Protein AF-A0A7C4YCR3-F1 (afdb_monomer_lite)

Structure (mmCIF, N/CA/C/O backbone):
data_AF-A0A7C4YCR3-F1
#
_entry.id   AF-A0A7C4YCR3-F1
#
loop_
_atom_site.group_PDB
_atom_site.id
_atom_site.type_symbol
_atom_site.label_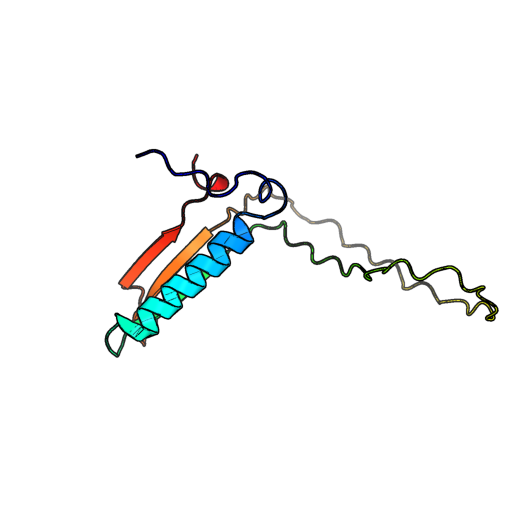atom_id
_atom_site.label_alt_id
_atom_site.label_comp_id
_atom_site.label_asym_id
_atom_site.label_entity_id
_atom_site.label_seq_id
_atom_site.pdbx_PDB_ins_code
_atom_site.Cartn_x
_atom_site.Cartn_y
_atom_site.Cartn_z
_atom_site.occupancy
_atom_site.B_iso_or_equiv
_atom_site.auth_seq_id
_atom_site.auth_comp_id
_atom_site.auth_asym_id
_atom_site.auth_atom_id
_atom_site.pdbx_PDB_model_num
ATOM 1 N N . MET A 1 1 ? -15.732 10.090 -17.607 1.00 40.38 1 MET A N 1
ATOM 2 C CA . MET A 1 1 ? -14.712 11.075 -17.190 1.00 40.38 1 MET A CA 1
ATOM 3 C C . MET A 1 1 ? -13.362 10.579 -17.670 1.00 40.38 1 MET A C 1
ATOM 5 O O . MET A 1 1 ? -13.039 9.443 -17.342 1.00 40.38 1 MET A O 1
ATOM 9 N N . PRO A 1 2 ? -12.620 11.330 -18.498 1.00 42.50 2 PRO A N 1
ATOM 10 C CA . PRO A 1 2 ? -11.298 10.891 -18.920 1.00 42.50 2 PRO A CA 1
ATOM 11 C C . PRO A 1 2 ? -10.381 10.885 -17.692 1.00 42.50 2 PRO A C 1
ATOM 13 O O . PRO A 1 2 ? -10.222 11.917 -17.042 1.00 42.50 2 PRO A O 1
ATOM 16 N N . LEU A 1 3 ? -9.827 9.719 -17.350 1.00 53.06 3 LEU A N 1
ATOM 17 C CA . LEU A 1 3 ? -8.734 9.613 -16.385 1.00 53.06 3 LEU A CA 1
ATOM 18 C C . LEU A 1 3 ? -7.612 10.510 -16.911 1.00 53.06 3 LEU A C 1
ATOM 20 O O . LEU A 1 3 ? -7.056 10.239 -17.975 1.00 53.06 3 LEU A O 1
ATOM 24 N N . LEU A 1 4 ? -7.358 11.632 -16.234 1.00 54.28 4 LEU A N 1
ATOM 25 C CA . LEU A 1 4 ? -6.246 12.505 -16.584 1.00 54.28 4 LEU A CA 1
ATOM 26 C C . LEU A 1 4 ? -4.976 11.666 -16.476 1.00 54.28 4 LEU A C 1
ATOM 28 O O . LEU A 1 4 ? -4.691 11.107 -15.420 1.00 54.28 4 LEU A O 1
ATOM 32 N N . ASP A 1 5 ? -4.246 11.538 -17.578 1.00 63.50 5 ASP A N 1
ATOM 33 C CA . ASP A 1 5 ? -2.938 10.900 -17.559 1.00 63.50 5 ASP A CA 1
ATOM 34 C C . ASP A 1 5 ? -2.015 11.738 -16.665 1.00 63.50 5 ASP A C 1
ATOM 36 O O . ASP A 1 5 ? -1.695 12.888 -16.990 1.00 63.50 5 ASP A O 1
ATOM 40 N N . HIS A 1 6 ? -1.676 11.187 -15.497 1.00 67.81 6 HIS A N 1
ATOM 41 C CA . HIS A 1 6 ? -0.842 11.844 -14.491 1.00 67.81 6 HIS A CA 1
ATOM 42 C C . HIS A 1 6 ? 0.623 11.921 -14.949 1.00 67.81 6 HIS A C 1
ATOM 44 O O . HIS A 1 6 ? 1.395 12.713 -14.409 1.00 67.81 6 HIS A O 1
ATOM 50 N N . PHE A 1 7 ? 1.003 11.160 -15.980 1.00 70.12 7 PHE A N 1
ATOM 51 C CA . PHE A 1 7 ? 2.349 11.147 -16.535 1.00 70.12 7 PHE A CA 1
ATOM 52 C C . PHE A 1 7 ? 2.369 11.856 -17.886 1.00 70.12 7 PHE A C 1
ATOM 54 O O . PHE A 1 7 ? 2.376 11.249 -18.951 1.00 70.12 7 PHE A O 1
ATOM 61 N N . ARG A 1 8 ? 2.447 13.186 -17.844 1.00 71.00 8 ARG A N 1
ATOM 62 C CA . ARG A 1 8 ? 2.810 14.000 -19.014 1.00 71.00 8 ARG A CA 1
ATOM 63 C C . ARG A 1 8 ? 4.305 14.324 -18.982 1.00 71.00 8 ARG A C 1
ATOM 65 O O . ARG A 1 8 ? 4.895 14.328 -17.897 1.00 71.00 8 ARG A O 1
ATOM 72 N N . PRO A 1 9 ? 4.950 14.613 -20.127 1.00 75.88 9 PRO A N 1
ATOM 73 C CA . PRO A 1 9 ? 6.300 15.171 -20.127 1.00 75.88 9 PRO A CA 1
ATOM 74 C C . PRO A 1 9 ? 6.403 16.356 -19.146 1.00 75.88 9 PRO A C 1
ATOM 76 O O . PRO A 1 9 ? 5.488 17.183 -19.115 1.00 75.88 9 PRO A O 1
ATOM 79 N N . PRO A 1 10 ? 7.470 16.447 -18.326 1.00 75.56 10 PRO A N 1
ATOM 80 C CA . PRO A 1 10 ? 8.706 15.652 -18.354 1.00 75.56 10 PRO A CA 1
ATOM 81 C C . PRO A 1 10 ? 8.689 14.380 -17.479 1.00 75.56 10 PRO A C 1
ATOM 83 O O . PRO A 1 10 ? 9.723 13.724 -17.352 1.00 75.56 10 PRO A O 1
ATOM 86 N N . LEU A 1 11 ? 7.560 14.052 -16.839 1.00 70.00 11 LEU A N 1
ATOM 87 C CA . LEU A 1 11 ? 7.457 12.929 -15.898 1.00 70.00 11 LEU A CA 1
ATOM 88 C C . LEU A 1 11 ? 7.404 11.575 -16.611 1.00 70.00 11 LEU A C 1
ATOM 90 O O . LEU A 1 11 ? 7.947 10.593 -16.110 1.00 70.00 11 LEU A O 1
ATOM 94 N N . TYR A 1 12 ? 6.805 11.529 -17.800 1.00 65.62 12 TYR A N 1
ATOM 95 C CA . TYR A 1 12 ? 6.885 10.379 -18.697 1.00 65.62 12 TYR A CA 1
ATOM 96 C C . TYR A 1 12 ? 8.181 10.424 -19.529 1.00 65.62 12 TYR A C 1
ATOM 98 O O . TYR A 1 12 ? 8.482 11.483 -20.087 1.00 65.62 12 TYR A O 1
ATOM 106 N N . PRO A 1 13 ? 8.942 9.318 -19.669 1.00 66.00 13 PRO A N 1
ATOM 107 C CA . PRO A 1 13 ? 8.789 7.992 -19.047 1.00 66.00 13 PRO A CA 1
ATOM 108 C C . PRO A 1 13 ? 9.634 7.823 -17.762 1.00 66.00 13 PRO A C 1
ATOM 110 O O . PRO A 1 13 ? 9.948 6.708 -17.360 1.00 66.00 13 PRO A O 1
ATOM 113 N N . ARG A 1 14 ? 10.079 8.929 -17.153 1.00 67.44 14 ARG A N 1
ATOM 114 C CA . ARG A 1 14 ? 11.071 8.944 -16.064 1.00 67.44 14 ARG A CA 1
ATOM 115 C C . ARG A 1 14 ? 10.558 8.392 -14.740 1.00 67.44 14 ARG A C 1
ATOM 117 O O . ARG A 1 14 ? 11.348 7.865 -13.964 1.00 67.44 14 ARG A O 1
ATOM 124 N N . HIS A 1 15 ? 9.269 8.547 -14.464 1.00 68.75 15 HIS A N 1
ATOM 125 C CA . HIS A 1 15 ? 8.663 8.109 -13.215 1.00 68.75 15 HIS A CA 1
ATOM 126 C C . HIS A 1 15 ? 7.792 6.872 -13.423 1.00 68.75 15 HIS A C 1
ATOM 128 O O . HIS A 1 15 ? 7.095 6.736 -14.427 1.00 68.75 15 HIS A O 1
ATOM 134 N N . GLN A 1 16 ? 7.836 5.977 -12.440 1.00 76.12 16 GLN A N 1
ATOM 135 C CA . GLN A 1 16 ? 7.141 4.698 -12.472 1.00 76.12 16 GLN A CA 1
ATOM 136 C C . GLN A 1 16 ? 5.788 4.804 -11.759 1.00 76.12 16 GLN A C 1
ATOM 138 O O . GLN A 1 16 ? 5.695 5.368 -10.665 1.00 76.12 16 GLN A O 1
ATOM 143 N N . TRP A 1 17 ? 4.751 4.210 -12.358 1.00 78.00 17 TRP A N 1
ATOM 144 C CA . TRP A 1 17 ? 3.418 4.092 -11.755 1.00 78.00 17 TRP A CA 1
ATOM 145 C C . TRP A 1 17 ? 3.464 3.423 -10.375 1.00 78.00 17 TRP A C 1
ATOM 147 O O . TRP A 1 17 ? 2.758 3.858 -9.468 1.00 78.00 17 TRP A O 1
ATOM 157 N N . THR A 1 18 ? 4.348 2.439 -10.187 1.00 80.75 18 THR A N 1
ATOM 158 C CA . THR A 1 18 ? 4.519 1.702 -8.929 1.00 80.75 18 THR A CA 1
ATOM 159 C C . THR A 1 18 ? 4.875 2.614 -7.756 1.00 80.75 18 THR A C 1
ATOM 161 O O . THR A 1 18 ? 4.202 2.589 -6.727 1.00 80.75 18 THR A O 1
ATOM 164 N N . SER A 1 19 ? 5.887 3.477 -7.904 1.00 82.38 19 SER A N 1
ATOM 165 C CA . SER A 1 19 ? 6.279 4.409 -6.837 1.00 82.38 19 SER A CA 1
ATOM 166 C C . SER A 1 19 ? 5.190 5.441 -6.546 1.00 82.38 19 SER A C 1
ATOM 168 O O . SER A 1 19 ? 4.992 5.823 -5.393 1.00 82.38 19 SER A O 1
ATOM 170 N N . PHE A 1 20 ? 4.476 5.891 -7.582 1.00 84.94 20 PHE A N 1
ATOM 171 C CA . PHE A 1 20 ? 3.377 6.839 -7.425 1.00 84.94 20 PHE A CA 1
ATOM 172 C C . PHE A 1 20 ? 2.212 6.224 -6.639 1.00 84.94 20 PHE A C 1
ATOM 174 O O . PHE A 1 20 ? 1.791 6.801 -5.638 1.00 84.94 20 PHE A O 1
ATOM 181 N N . HIS A 1 21 ? 1.729 5.044 -7.037 1.00 87.50 21 HIS A N 1
ATOM 182 C CA . HIS A 1 21 ? 0.624 4.374 -6.349 1.00 87.50 21 HIS A CA 1
ATOM 183 C C . HIS A 1 21 ? 0.993 3.912 -4.943 1.00 87.50 21 HIS A C 1
ATOM 185 O O . HIS A 1 21 ? 0.176 4.072 -4.043 1.00 87.50 21 HIS A O 1
ATOM 191 N N . SER A 1 22 ? 2.218 3.425 -4.727 1.00 89.81 22 SER A N 1
ATOM 192 C CA . SER A 1 22 ? 2.695 3.067 -3.388 1.00 89.81 22 SER A CA 1
ATOM 193 C C . SER A 1 22 ? 2.649 4.268 -2.439 1.00 89.81 22 SER A C 1
ATOM 195 O O . SER A 1 22 ? 2.000 4.207 -1.398 1.00 89.81 22 SER A O 1
ATOM 197 N N . ASN A 1 23 ? 3.240 5.403 -2.833 1.00 91.81 23 ASN A N 1
ATOM 198 C CA . ASN A 1 23 ? 3.201 6.618 -2.017 1.00 91.81 23 ASN A CA 1
ATOM 199 C C . ASN A 1 23 ? 1.759 7.101 -1.818 1.00 91.81 23 ASN A C 1
ATOM 201 O O . ASN A 1 23 ? 1.374 7.470 -0.712 1.00 91.81 23 ASN A O 1
ATOM 205 N N . TRP A 1 24 ? 0.933 7.073 -2.865 1.00 93.31 24 TRP A N 1
ATOM 206 C CA . TRP A 1 24 ? -0.453 7.509 -2.744 1.00 93.31 24 TRP A CA 1
ATOM 207 C C . TRP A 1 24 ? -1.266 6.633 -1.779 1.00 93.31 24 TRP A C 1
ATOM 209 O O . TRP A 1 24 ? -1.975 7.185 -0.937 1.00 93.31 24 TRP A O 1
ATOM 219 N N . ALA A 1 25 ? -1.107 5.307 -1.828 1.00 95.25 25 ALA A N 1
ATOM 220 C CA . ALA A 1 25 ? -1.728 4.375 -0.890 1.00 95.25 25 ALA A CA 1
ATOM 221 C C . ALA A 1 25 ? -1.305 4.673 0.556 1.00 95.25 25 ALA A C 1
ATOM 223 O O . ALA A 1 25 ? -2.176 4.868 1.407 1.00 95.25 25 ALA A O 1
ATOM 224 N N . THR A 1 26 ? 0.000 4.844 0.809 1.00 96.69 26 THR A N 1
ATOM 225 C CA . THR A 1 26 ? 0.508 5.257 2.128 1.00 96.69 26 THR A CA 1
ATOM 226 C C . THR A 1 26 ? -0.153 6.556 2.581 1.00 96.69 26 THR A C 1
ATOM 228 O O . THR A 1 26 ? -0.644 6.629 3.701 1.00 96.69 26 THR A O 1
ATOM 231 N N . ARG A 1 27 ? -0.251 7.580 1.716 1.00 97.19 27 ARG A N 1
ATOM 232 C CA . ARG A 1 27 ? -0.868 8.879 2.060 1.00 97.19 27 ARG A CA 1
ATOM 233 C C . ARG A 1 27 ? -2.363 8.782 2.360 1.00 97.19 27 ARG A C 1
ATOM 235 O O . ARG A 1 27 ? -2.852 9.538 3.201 1.00 97.19 27 ARG A O 1
ATOM 242 N N . ILE A 1 28 ? -3.086 7.894 1.681 1.00 97.44 28 ILE A N 1
ATOM 243 C CA . ILE A 1 28 ? -4.503 7.632 1.951 1.00 97.44 28 ILE A CA 1
ATOM 244 C C . ILE A 1 28 ? -4.659 6.945 3.312 1.00 97.44 28 ILE A C 1
ATOM 246 O O . ILE A 1 28 ? -5.450 7.424 4.125 1.00 97.44 28 ILE A O 1
ATOM 250 N N . ALA A 1 29 ? -3.894 5.881 3.582 1.00 97.94 29 ALA A N 1
ATOM 251 C CA . ALA A 1 29 ? -3.917 5.167 4.863 1.00 97.94 29 ALA A CA 1
ATOM 252 C C . ALA A 1 29 ? -3.615 6.118 6.032 1.00 97.94 29 ALA A C 1
ATOM 254 O O . ALA A 1 29 ? -4.376 6.235 6.993 1.00 97.94 29 ALA A O 1
ATOM 255 N N . ASP A 1 30 ? -2.566 6.914 5.869 1.00 98.12 30 ASP A N 1
ATOM 256 C CA . ASP A 1 30 ? -2.170 7.999 6.754 1.00 98.12 30 ASP A CA 1
ATOM 257 C C . ASP A 1 30 ? -3.304 8.994 7.058 1.00 98.12 30 ASP A C 1
ATOM 259 O O . ASP A 1 30 ? -3.516 9.393 8.206 1.00 98.12 30 ASP A O 1
ATOM 263 N N . ALA A 1 31 ? -4.014 9.451 6.023 1.00 98.12 31 ALA A N 1
ATOM 264 C CA . ALA A 1 31 ? -5.101 10.411 6.169 1.00 98.12 31 ALA A CA 1
ATOM 265 C C . ALA A 1 31 ? -6.309 9.791 6.882 1.00 98.12 31 ALA A C 1
ATOM 267 O O . ALA A 1 31 ? -6.893 10.440 7.754 1.00 98.12 31 ALA A O 1
ATOM 268 N N . LEU A 1 32 ? -6.641 8.539 6.552 1.00 98.00 32 LEU A N 1
ATOM 269 C CA . LEU A 1 32 ? -7.698 7.766 7.202 1.00 98.00 32 LEU A CA 1
ATOM 270 C C . LEU A 1 32 ? -7.419 7.629 8.699 1.00 98.00 32 LEU A C 1
ATOM 272 O O . LEU A 1 32 ? -8.244 8.061 9.504 1.00 98.00 32 LEU A O 1
ATOM 276 N N . ASN A 1 33 ? -6.233 7.141 9.061 1.00 97.81 33 ASN A N 1
ATOM 277 C CA . ASN A 1 33 ? -5.829 6.949 10.455 1.00 97.81 33 ASN A CA 1
ATOM 278 C C . ASN A 1 33 ? -5.793 8.252 11.253 1.00 97.81 33 ASN A C 1
ATOM 280 O O . ASN A 1 33 ? -6.168 8.278 12.420 1.00 97.81 33 ASN A O 1
ATOM 284 N N . ARG A 1 34 ? -5.338 9.354 10.644 1.00 97.56 34 ARG A N 1
ATOM 285 C CA . ARG A 1 34 ? -5.183 10.626 11.367 1.00 97.56 34 ARG A CA 1
ATOM 286 C C . ARG A 1 34 ? -6.472 11.418 11.531 1.00 97.56 34 ARG A C 1
ATOM 288 O O . ARG A 1 34 ? -6.524 12.269 12.417 1.00 97.56 34 ARG A O 1
ATOM 295 N N . ARG A 1 35 ? -7.454 11.256 10.639 1.00 96.75 35 ARG A N 1
ATOM 296 C CA . ARG A 1 35 ? -8.592 12.191 10.559 1.00 96.75 35 ARG A CA 1
ATOM 297 C C . ARG A 1 35 ? -9.969 11.552 10.554 1.00 96.75 35 ARG A C 1
ATOM 299 O O . ARG A 1 35 ? -10.913 12.236 10.940 1.00 96.75 35 ARG A O 1
ATOM 306 N N . TRP A 1 36 ? -10.114 10.329 10.055 1.00 96.50 36 TRP A N 1
ATOM 307 C CA . TRP A 1 36 ? -11.433 9.817 9.670 1.00 96.50 36 TRP A CA 1
ATOM 308 C C . TRP A 1 36 ? -11.808 8.499 10.328 1.00 96.50 36 TRP A C 1
ATOM 310 O O . TRP A 1 36 ? -12.995 8.276 10.562 1.00 96.50 36 TRP A O 1
ATOM 320 N N . LEU A 1 37 ? -10.840 7.639 10.635 1.00 97.44 37 LEU A N 1
ATOM 321 C CA . LEU A 1 37 ? -11.134 6.379 11.297 1.00 97.44 37 LEU A CA 1
ATOM 322 C C . LEU A 1 37 ? -11.384 6.594 12.795 1.00 97.44 37 LEU A C 1
ATOM 324 O O . LEU A 1 37 ? -10.603 7.281 13.458 1.00 97.44 37 LEU A O 1
ATOM 328 N N . PRO A 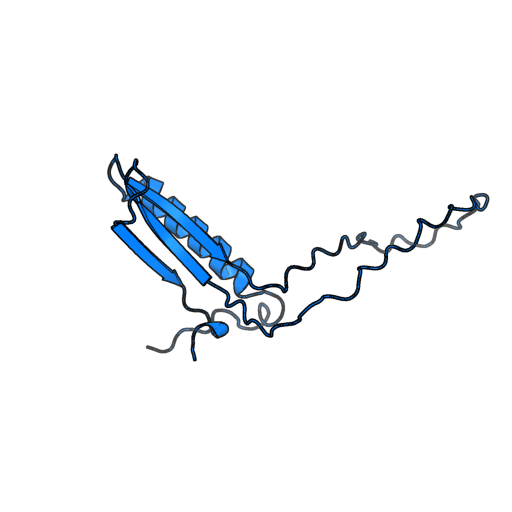1 38 ? -12.474 6.027 13.341 1.00 96.44 38 PRO A N 1
ATOM 329 C CA . PRO A 1 38 ? -12.692 6.014 14.777 1.00 96.44 38 PRO A CA 1
ATOM 330 C C . PRO A 1 38 ? -11.723 5.033 15.467 1.00 96.44 38 PRO A C 1
ATOM 332 O O . PRO A 1 38 ? -11.149 4.165 14.804 1.00 96.44 38 PRO A O 1
ATOM 335 N N . PRO A 1 39 ? -11.564 5.125 16.801 1.00 96.19 39 PRO A N 1
ATOM 336 C CA . PRO A 1 39 ? -10.817 4.135 17.574 1.00 96.19 39 PRO A CA 1
ATOM 337 C C . PRO A 1 39 ? -11.320 2.708 17.318 1.00 96.19 39 PRO A C 1
ATOM 339 O O . PRO A 1 39 ? -12.511 2.507 17.071 1.00 96.19 39 PRO A O 1
ATOM 342 N N . GLY A 1 40 ? -10.426 1.723 17.396 1.00 96.50 40 GLY A N 1
ATOM 343 C CA . GLY A 1 40 ? -10.747 0.329 17.081 1.00 96.50 40 GLY A CA 1
ATOM 344 C C . GLY A 1 40 ? -10.577 -0.048 15.606 1.00 96.50 40 GLY A C 1
ATOM 345 O O . GLY A 1 40 ? -10.785 -1.211 15.260 1.00 96.50 40 GLY A O 1
ATOM 346 N N . PHE A 1 41 ? -10.201 0.905 14.744 1.00 97.94 41 PHE A N 1
ATOM 347 C CA . PHE A 1 41 ? -9.942 0.682 13.323 1.00 97.94 41 PHE A CA 1
ATOM 348 C C . PHE A 1 41 ? -8.573 1.218 12.906 1.00 97.94 41 PHE A C 1
ATOM 350 O O . PHE A 1 41 ? -8.128 2.258 13.389 1.00 97.94 41 PHE A O 1
ATOM 357 N N . LEU A 1 42 ? -7.946 0.531 11.955 1.00 97.69 42 LEU A N 1
ATOM 358 C CA . LEU A 1 42 ? -6.657 0.887 11.373 1.00 97.69 42 LEU A CA 1
ATOM 359 C C . LEU A 1 42 ? -6.723 0.752 9.850 1.00 97.69 42 LEU A C 1
ATOM 361 O O . LEU A 1 42 ? -7.230 -0.241 9.334 1.00 97.69 42 LEU A O 1
ATOM 365 N N . ALA A 1 43 ? -6.209 1.747 9.133 1.00 97.94 43 ALA A N 1
ATOM 366 C CA . ALA A 1 43 ? -5.919 1.669 7.710 1.00 97.94 43 ALA A CA 1
ATOM 367 C C . ALA A 1 43 ? -4.437 1.364 7.482 1.00 97.94 43 ALA A C 1
ATOM 369 O O . ALA A 1 43 ? -3.575 2.029 8.049 1.00 97.94 43 ALA A O 1
ATOM 370 N N . GLU A 1 44 ? -4.142 0.434 6.589 1.00 96.69 44 GLU A N 1
ATOM 371 C CA . GLU A 1 44 ? -2.777 0.106 6.177 1.00 96.69 44 GLU A CA 1
ATOM 372 C C . GLU A 1 44 ? -2.719 -0.009 4.657 1.00 96.69 44 GLU A C 1
ATOM 374 O O . GLU A 1 44 ? -3.649 -0.516 4.018 1.00 96.69 44 GLU A O 1
ATOM 379 N N . GLU A 1 45 ? -1.627 0.456 4.061 1.00 94.56 45 GLU A N 1
ATOM 380 C CA . GLU A 1 45 ? -1.325 0.170 2.670 1.00 94.56 45 GLU A CA 1
ATOM 381 C C . GLU A 1 45 ? -0.870 -1.285 2.490 1.00 94.56 45 GLU A C 1
ATOM 383 O O . GLU A 1 45 ? -0.030 -1.808 3.216 1.00 94.56 45 GLU A O 1
ATOM 388 N N . TYR A 1 46 ? -1.404 -1.935 1.463 1.00 90.94 46 TYR A N 1
ATOM 389 C CA . TYR A 1 46 ? -1.008 -3.258 1.004 1.00 90.94 46 TYR A CA 1
ATOM 390 C C . TYR A 1 46 ? -0.595 -3.131 -0.456 1.00 90.94 46 TYR A C 1
ATOM 392 O O . TYR A 1 46 ? -1.420 -3.168 -1.368 1.00 90.94 46 TYR A O 1
ATOM 400 N N . THR A 1 47 ? 0.706 -2.928 -0.669 1.00 87.50 47 THR A N 1
ATOM 401 C CA . THR A 1 47 ? 1.287 -2.771 -2.003 1.00 87.50 47 THR A CA 1
ATOM 402 C C . THR A 1 47 ? 2.112 -3.996 -2.375 1.00 87.50 47 THR A C 1
ATOM 404 O O . THR A 1 47 ? 3.085 -4.324 -1.703 1.00 87.50 47 THR A O 1
ATOM 407 N N . THR A 1 48 ? 1.754 -4.640 -3.480 1.00 83.31 48 THR A N 1
ATOM 408 C CA . THR A 1 48 ? 2.573 -5.647 -4.153 1.00 83.31 48 THR A CA 1
ATOM 409 C C . THR A 1 48 ? 3.077 -5.042 -5.450 1.00 83.31 48 THR A C 1
ATOM 411 O O . THR A 1 48 ? 2.286 -4.678 -6.312 1.00 83.31 48 THR A O 1
ATOM 414 N N . SER A 1 49 ? 4.395 -4.933 -5.586 1.00 73.69 49 SER A N 1
ATOM 415 C CA . SER A 1 49 ? 5.035 -4.715 -6.880 1.00 73.69 49 SER A CA 1
ATOM 416 C C . SER A 1 49 ? 5.493 -6.075 -7.389 1.00 73.69 49 SER A C 1
ATOM 418 O O . SER A 1 49 ? 6.134 -6.820 -6.647 1.00 73.69 49 SER A O 1
ATOM 420 N N . GLY A 1 50 ? 5.175 -6.409 -8.636 1.00 67.62 50 GLY A N 1
ATOM 421 C CA . GLY A 1 50 ? 5.602 -7.639 -9.288 1.00 67.62 50 GLY A CA 1
ATOM 422 C C . GLY A 1 50 ? 7.127 -7.785 -9.319 1.00 67.62 50 GLY A C 1
ATOM 423 O O . GLY A 1 50 ? 7.870 -6.866 -8.971 1.00 67.62 50 GLY A O 1
ATOM 424 N N . ALA A 1 51 ? 7.599 -8.953 -9.770 1.00 58.78 51 ALA A N 1
ATOM 425 C CA . ALA A 1 51 ? 8.982 -9.452 -9.669 1.00 58.78 51 ALA A CA 1
ATOM 426 C C . ALA A 1 51 ? 10.089 -8.636 -10.390 1.00 58.78 51 ALA A C 1
ATOM 428 O O . ALA A 1 51 ? 11.152 -9.168 -10.690 1.00 58.78 51 ALA A O 1
ATOM 429 N N . ARG A 1 52 ? 9.859 -7.357 -10.700 1.00 56.69 52 ARG A N 1
ATOM 430 C CA . ARG A 1 52 ? 10.790 -6.452 -11.388 1.00 56.69 52 ARG A CA 1
ATOM 431 C C . ARG A 1 52 ? 11.622 -5.571 -10.452 1.00 56.69 52 ARG A C 1
ATOM 433 O O . ARG A 1 52 ? 12.343 -4.711 -10.949 1.00 56.69 52 ARG A O 1
ATOM 440 N N . LEU A 1 53 ? 11.535 -5.742 -9.130 1.00 53.16 53 LEU A N 1
ATOM 441 C CA . LEU A 1 53 ? 12.389 -4.986 -8.211 1.00 53.16 53 LEU A CA 1
ATOM 442 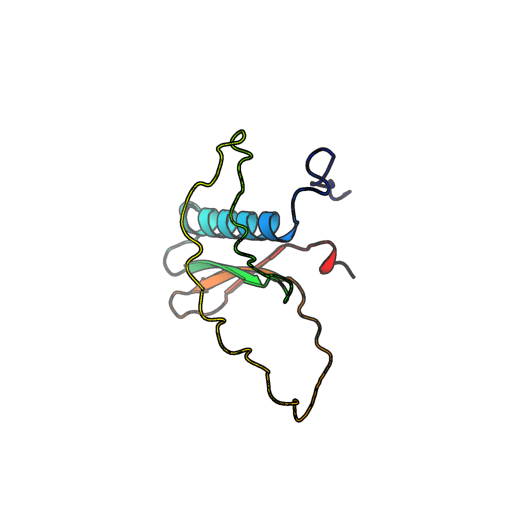C C . LEU A 1 53 ? 13.789 -5.616 -8.146 1.00 53.16 53 LEU A C 1
ATOM 444 O O . LEU A 1 53 ? 14.118 -6.352 -7.220 1.00 53.16 53 LEU A O 1
ATOM 448 N N . GLU A 1 54 ? 14.609 -5.324 -9.148 1.00 53.75 54 GLU A N 1
ATOM 449 C CA . GLU A 1 54 ? 16.053 -5.523 -9.074 1.00 53.75 54 GLU A CA 1
ATOM 450 C C . GLU A 1 54 ? 16.663 -4.269 -8.439 1.00 53.75 54 GLU A C 1
ATOM 452 O O . GLU A 1 54 ? 16.714 -3.201 -9.050 1.00 53.75 54 GLU A O 1
ATOM 457 N N . ILE A 1 55 ? 17.058 -4.371 -7.169 1.00 55.22 55 ILE A N 1
ATOM 458 C CA . ILE A 1 55 ? 17.828 -3.317 -6.506 1.00 55.22 55 ILE A CA 1
ATOM 459 C C . ILE A 1 55 ? 19.284 -3.522 -6.918 1.00 55.22 55 ILE A C 1
ATOM 461 O O . ILE A 1 55 ? 20.025 -4.238 -6.246 1.00 55.22 55 ILE A O 1
ATOM 465 N N . ASP A 1 56 ? 19.680 -2.928 -8.042 1.00 58.53 56 ASP A N 1
ATOM 466 C CA . ASP A 1 56 ? 21.093 -2.854 -8.402 1.00 58.53 56 ASP A CA 1
ATOM 467 C C . ASP A 1 56 ? 21.767 -1.766 -7.552 1.00 58.53 56 ASP A C 1
ATOM 469 O O . ASP A 1 56 ? 21.316 -0.614 -7.503 1.00 58.53 56 ASP A O 1
ATOM 473 N N . VAL A 1 57 ? 22.838 -2.127 -6.843 1.00 53.72 57 VAL A N 1
ATOM 474 C CA . VAL A 1 57 ? 23.665 -1.161 -6.112 1.00 53.72 57 VAL A CA 1
ATOM 475 C C . VAL A 1 57 ? 24.572 -0.493 -7.137 1.00 53.72 57 VAL A C 1
ATOM 477 O O . VAL A 1 57 ? 25.742 -0.834 -7.290 1.00 53.72 57 VAL A O 1
ATOM 480 N N . ALA A 1 58 ? 24.022 0.480 -7.857 1.00 49.28 58 ALA A N 1
ATOM 481 C CA . ALA A 1 58 ? 24.826 1.346 -8.697 1.00 49.28 58 ALA A CA 1
ATOM 482 C C . ALA A 1 58 ? 25.684 2.244 -7.792 1.00 49.28 58 ALA A C 1
ATOM 484 O O . ALA A 1 58 ? 25.175 3.155 -7.134 1.00 49.28 58 ALA A O 1
ATOM 485 N N . THR A 1 59 ? 26.998 2.011 -7.755 1.00 50.53 59 THR A N 1
ATOM 486 C CA . THR A 1 59 ? 27.944 3.020 -7.265 1.00 50.53 59 THR A CA 1
ATOM 487 C C . THR A 1 59 ? 27.783 4.246 -8.160 1.00 50.53 59 THR A C 1
ATOM 489 O O . THR A 1 59 ? 28.105 4.202 -9.346 1.00 50.53 59 THR A O 1
ATOM 492 N N . PHE A 1 60 ? 27.216 5.321 -7.617 1.00 42.38 60 PHE A N 1
ATOM 493 C CA . PHE A 1 60 ? 27.025 6.578 -8.329 1.00 42.38 60 PHE A CA 1
ATOM 494 C C . PHE A 1 60 ? 28.402 7.185 -8.630 1.00 42.38 60 PHE A C 1
ATOM 496 O O . PHE A 1 60 ? 29.023 7.787 -7.757 1.00 42.38 60 PHE A O 1
ATOM 503 N N . ASP A 1 61 ? 28.912 6.975 -9.846 1.00 44.28 61 ASP A N 1
ATOM 504 C CA . ASP A 1 61 ? 30.173 7.565 -10.292 1.00 44.28 61 ASP A CA 1
ATOM 505 C C . ASP A 1 61 ? 29.885 9.006 -10.732 1.00 44.28 61 ASP A C 1
ATOM 507 O O . ASP A 1 61 ? 29.631 9.315 -11.902 1.00 44.28 61 ASP A O 1
ATOM 511 N N . GLU A 1 62 ? 29.834 9.908 -9.753 1.00 43.28 62 GLU A N 1
ATOM 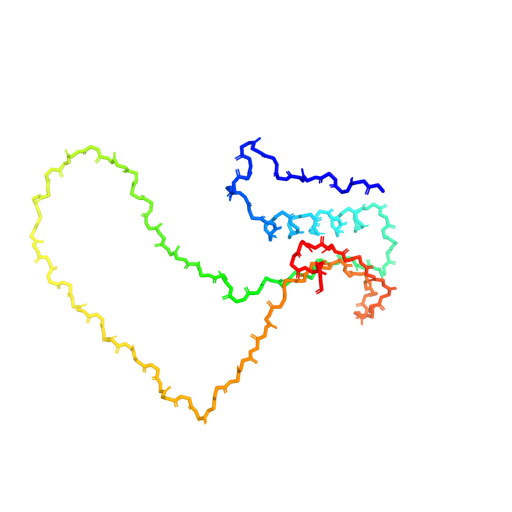512 C CA . GLU A 1 62 ? 29.904 11.333 -10.031 1.00 43.28 62 GLU A CA 1
ATOM 513 C C . GLU A 1 62 ? 31.273 11.568 -10.665 1.00 43.28 62 GLU A C 1
ATOM 515 O O . GLU A 1 62 ? 32.303 11.389 -10.014 1.00 43.28 62 GLU A O 1
ATOM 520 N N . ARG A 1 63 ? 31.273 11.870 -11.970 1.00 46.19 63 ARG A N 1
ATOM 521 C CA . ARG A 1 63 ? 32.451 11.995 -12.835 1.00 46.19 63 ARG A CA 1
ATOM 522 C C . ARG A 1 63 ? 33.395 13.068 -12.286 1.00 46.19 63 ARG A C 1
ATOM 524 O O . ARG A 1 63 ? 33.407 14.206 -12.746 1.00 46.19 63 ARG A O 1
ATOM 531 N N . SER A 1 64 ? 34.179 12.693 -11.288 1.00 40.50 64 SER A N 1
ATOM 532 C CA . SER A 1 64 ? 35.223 13.511 -10.707 1.00 40.50 64 SER A CA 1
ATOM 533 C C . SER A 1 64 ? 36.375 13.499 -11.695 1.00 40.50 64 SER A C 1
ATOM 535 O O . SER A 1 64 ? 36.827 12.441 -12.138 1.00 40.50 64 SER A O 1
ATOM 537 N N . GLY A 1 65 ? 36.767 14.699 -12.119 1.00 43.53 65 GLY A N 1
ATOM 538 C CA . GLY A 1 65 ? 37.819 14.925 -13.100 1.00 43.53 65 GLY A CA 1
ATOM 539 C C . GLY A 1 65 ? 39.088 14.134 -12.779 1.00 43.53 65 GLY A C 1
ATOM 540 O O . GLY A 1 65 ? 39.407 13.882 -11.619 1.00 43.53 65 GLY A O 1
ATOM 541 N N . GLY A 1 66 ? 39.774 13.720 -13.845 1.00 46.62 66 GLY A N 1
ATOM 542 C CA . GLY A 1 66 ? 40.887 12.779 -13.813 1.00 46.62 66 GLY A CA 1
ATOM 543 C C . GLY A 1 66 ? 41.930 13.069 -12.735 1.00 46.62 66 GLY A C 1
ATOM 544 O O . GLY A 1 66 ? 42.603 14.095 -12.764 1.00 46.62 66 GLY A O 1
ATOM 545 N N . GLY A 1 67 ? 42.089 12.110 -11.827 1.00 41.16 67 GLY A N 1
ATOM 546 C CA . GLY A 1 67 ? 43.265 11.955 -10.982 1.00 41.16 67 GLY A CA 1
ATOM 547 C C . GLY A 1 67 ? 43.938 10.625 -11.306 1.00 41.16 67 GLY A C 1
ATOM 548 O O . GLY A 1 67 ? 43.293 9.574 -11.268 1.00 41.16 67 GLY A O 1
ATOM 549 N N . GLU A 1 68 ? 45.219 10.677 -11.668 1.00 50.88 68 GLU A N 1
ATOM 550 C CA . GLU A 1 68 ? 46.069 9.515 -11.939 1.00 50.88 68 GLU A CA 1
ATOM 551 C C . GLU A 1 68 ? 46.086 8.542 -10.750 1.00 50.88 68 GLU A C 1
ATOM 553 O O . GLU A 1 68 ? 46.333 8.922 -9.604 1.00 50.88 68 GLU A O 1
ATOM 558 N N . ARG A 1 69 ? 45.842 7.255 -11.021 1.00 47.06 69 ARG A N 1
ATOM 559 C CA . ARG A 1 69 ? 45.906 6.184 -10.019 1.00 47.06 69 ARG A CA 1
ATOM 560 C C . ARG A 1 69 ? 47.336 5.636 -9.947 1.00 47.06 69 ARG A C 1
ATOM 562 O O . ARG A 1 69 ? 47.689 4.754 -10.720 1.00 47.06 69 ARG A O 1
ATOM 569 N N . ASN A 1 70 ? 48.133 6.127 -8.997 1.00 46.50 70 ASN A N 1
ATOM 570 C CA . ASN A 1 70 ? 49.453 5.583 -8.640 1.00 46.50 70 ASN A CA 1
ATOM 571 C C . ASN A 1 70 ? 49.373 4.748 -7.348 1.00 46.50 70 ASN A C 1
ATOM 573 O O . ASN A 1 70 ? 49.881 5.149 -6.304 1.00 46.50 70 ASN A O 1
ATOM 577 N N . GLY A 1 71 ? 48.706 3.592 -7.400 1.00 52.53 71 GLY A N 1
ATOM 578 C CA . GLY A 1 71 ? 48.633 2.645 -6.280 1.00 52.53 71 GLY A CA 1
ATOM 579 C C . GLY A 1 71 ? 48.930 1.215 -6.740 1.00 52.53 71 GLY A C 1
ATOM 580 O O . GLY A 1 71 ? 48.556 0.864 -7.861 1.00 52.53 71 GLY A O 1
ATOM 581 N N . PRO A 1 72 ? 49.613 0.387 -5.927 1.00 49.62 72 PRO A N 1
ATOM 582 C CA . PRO A 1 72 ? 49.975 -0.973 -6.309 1.00 49.62 72 PRO A CA 1
ATOM 583 C C . PRO A 1 72 ? 48.720 -1.829 -6.512 1.00 49.62 72 PRO A C 1
ATOM 585 O O . PRO A 1 72 ? 47.745 -1.723 -5.766 1.00 49.62 72 PRO A O 1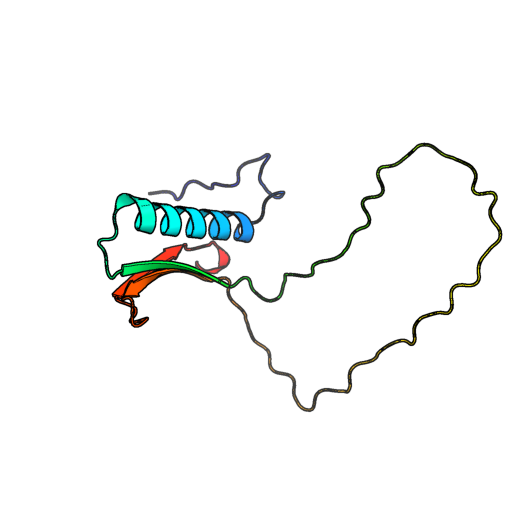
ATOM 588 N N . ALA A 1 73 ? 48.753 -2.679 -7.537 1.00 55.91 73 ALA A N 1
ATOM 589 C CA . ALA A 1 73 ? 47.668 -3.589 -7.867 1.00 55.91 73 ALA A CA 1
ATOM 590 C C . ALA A 1 73 ? 47.527 -4.665 -6.779 1.00 55.91 73 ALA A C 1
ATOM 592 O O . ALA A 1 73 ? 48.258 -5.654 -6.760 1.00 55.91 73 ALA A O 1
ATOM 593 N N . THR A 1 74 ? 46.585 -4.472 -5.860 1.00 51.62 74 THR A N 1
ATOM 594 C CA . THR A 1 74 ? 46.149 -5.525 -4.943 1.00 51.62 74 THR A CA 1
ATOM 595 C C . THR A 1 74 ? 45.323 -6.533 -5.735 1.00 51.62 74 THR A C 1
ATOM 597 O O . THR A 1 74 ? 44.232 -6.211 -6.204 1.00 51.62 74 THR A O 1
ATOM 600 N N . THR A 1 75 ? 45.840 -7.751 -5.895 1.00 50.16 75 THR A N 1
ATOM 601 C CA . THR A 1 75 ? 45.101 -8.889 -6.453 1.00 50.16 75 THR A CA 1
ATOM 602 C C . THR A 1 75 ? 43.885 -9.167 -5.573 1.00 50.16 75 THR A C 1
ATOM 604 O O . THR A 1 75 ? 44.002 -9.754 -4.498 1.00 50.16 75 THR A O 1
ATOM 607 N N . THR A 1 76 ? 42.708 -8.723 -6.001 1.00 60.34 76 THR A N 1
ATOM 608 C CA . THR A 1 76 ? 41.447 -9.107 -5.374 1.00 60.34 76 THR A CA 1
ATOM 609 C C . THR A 1 76 ? 41.197 -10.582 -5.685 1.00 60.34 76 THR A C 1
ATOM 611 O O . THR A 1 76 ? 41.136 -10.988 -6.845 1.00 60.34 76 THR A O 1
ATOM 614 N N . MET A 1 77 ? 41.099 -11.417 -4.647 1.00 61.84 77 MET A N 1
ATOM 615 C CA . MET A 1 77 ? 40.653 -12.800 -4.817 1.00 61.84 77 MET A CA 1
ATOM 616 C C . MET A 1 77 ? 39.230 -12.768 -5.383 1.00 61.84 77 MET A C 1
ATOM 618 O O . MET A 1 77 ? 38.342 -12.163 -4.782 1.00 61.84 77 MET A O 1
ATOM 622 N N . GLN A 1 78 ? 39.017 -13.381 -6.549 1.00 68.44 78 GLN A N 1
ATOM 623 C CA . GLN A 1 78 ? 37.677 -13.529 -7.113 1.00 68.44 78 GLN A CA 1
ATOM 624 C C . GLN A 1 78 ? 36.816 -14.346 -6.146 1.00 68.44 78 GLN A C 1
ATOM 626 O O . GLN A 1 78 ? 37.198 -15.445 -5.740 1.00 68.44 78 GLN A O 1
ATOM 631 N N . ALA A 1 79 ? 35.652 -13.807 -5.782 1.00 74.88 79 ALA A N 1
ATOM 632 C CA . ALA A 1 79 ? 34.646 -14.566 -5.055 1.00 74.88 79 ALA A CA 1
ATOM 633 C C . ALA A 1 79 ? 34.238 -15.802 -5.886 1.00 74.88 79 ALA A C 1
ATOM 635 O O . ALA A 1 79 ? 34.142 -15.701 -7.114 1.00 74.88 79 ALA A O 1
ATOM 636 N N . PRO A 1 80 ? 34.008 -16.968 -5.256 1.00 75.56 80 PRO A N 1
ATOM 637 C CA . PRO A 1 80 ? 33.565 -18.157 -5.972 1.00 75.56 80 PRO A CA 1
ATOM 638 C C . PRO A 1 80 ? 32.233 -17.886 -6.681 1.00 75.56 80 PRO A C 1
ATOM 640 O O . PRO A 1 80 ? 31.300 -17.343 -6.089 1.00 75.56 80 PRO A O 1
ATOM 643 N N . ALA A 1 81 ? 32.149 -18.275 -7.955 1.00 83.75 81 ALA A N 1
ATOM 644 C CA . ALA A 1 81 ? 30.936 -18.133 -8.747 1.00 83.75 81 ALA A CA 1
ATOM 645 C C . ALA A 1 81 ? 29.855 -19.084 -8.211 1.00 83.75 81 ALA A C 1
ATOM 647 O O . ALA A 1 81 ? 29.965 -20.304 -8.332 1.00 83.75 81 ALA A O 1
ATOM 648 N N . TRP A 1 82 ? 28.808 -18.533 -7.599 1.00 86.88 82 TRP A N 1
ATOM 649 C CA . TRP A 1 82 ? 27.622 -19.301 -7.233 1.00 86.88 82 TRP A CA 1
ATOM 650 C C . TRP A 1 82 ? 26.830 -19.674 -8.494 1.00 86.88 82 TRP A C 1
ATOM 652 O O . TRP A 1 82 ? 26.649 -18.849 -9.387 1.00 86.88 82 TRP A O 1
ATOM 662 N N . SER A 1 83 ? 26.357 -20.919 -8.575 1.00 87.19 83 SER A N 1
ATOM 663 C CA . SER A 1 83 ? 25.437 -21.381 -9.622 1.00 87.19 83 SER A CA 1
ATOM 664 C C . SER A 1 83 ? 24.255 -22.109 -8.977 1.00 87.19 83 SER A C 1
ATOM 666 O O . SER A 1 83 ? 24.485 -23.045 -8.204 1.00 87.19 83 SER A O 1
ATOM 668 N N . PRO A 1 84 ? 23.000 -21.708 -9.255 1.00 88.31 84 PRO A N 1
ATOM 669 C CA . PRO A 1 84 ? 21.832 -22.385 -8.706 1.00 88.31 84 PRO A CA 1
ATOM 670 C C . PRO A 1 84 ? 21.678 -23.798 -9.298 1.00 88.31 84 PRO A C 1
ATOM 672 O O . PRO A 1 84 ? 22.027 -24.021 -10.461 1.00 88.31 84 PRO A O 1
ATOM 675 N N . PRO A 1 85 ? 21.132 -24.765 -8.538 1.00 91.44 85 PRO A N 1
ATOM 676 C CA . PRO A 1 85 ? 20.805 -26.086 -9.065 1.00 91.44 85 PRO A CA 1
ATOM 677 C C . PRO A 1 85 ? 19.675 -26.013 -10.104 1.00 91.44 85 PRO A C 1
ATOM 679 O O . PRO A 1 85 ? 18.822 -25.126 -10.057 1.00 91.44 85 PRO A O 1
ATOM 682 N N . VAL A 1 86 ? 19.641 -26.985 -11.022 1.00 93.25 86 VAL A N 1
ATOM 683 C CA . VAL A 1 86 ? 18.565 -27.105 -12.018 1.00 93.25 86 VAL A CA 1
ATOM 684 C C . VAL A 1 86 ? 17.229 -27.345 -11.297 1.00 93.25 86 VAL A C 1
ATOM 686 O O . VAL A 1 86 ? 17.139 -28.276 -10.491 1.00 93.25 86 VAL A O 1
ATOM 689 N N . PRO A 1 87 ? 16.181 -26.541 -11.559 1.00 92.75 87 PRO A N 1
ATOM 690 C CA . PRO A 1 87 ? 14.894 -26.712 -10.900 1.00 92.75 87 PRO A CA 1
ATOM 691 C C . PRO A 1 87 ? 14.214 -28.003 -11.365 1.00 92.75 87 PRO A C 1
ATOM 693 O O . PRO A 1 87 ? 14.192 -28.318 -12.553 1.00 92.75 87 PRO A O 1
ATOM 696 N N . ALA A 1 88 ? 13.584 -28.726 -10.436 1.00 96.00 88 ALA A N 1
ATOM 697 C CA . ALA A 1 88 ? 12.800 -29.920 -10.766 1.00 96.00 88 ALA A CA 1
ATOM 698 C C . ALA A 1 88 ? 11.561 -29.598 -11.626 1.00 96.00 88 ALA A C 1
ATOM 700 O O . ALA A 1 88 ? 11.054 -30.460 -12.343 1.00 96.00 88 ALA A O 1
ATOM 701 N N . ARG A 1 89 ? 11.056 -28.359 -11.544 1.00 93.06 89 ARG A N 1
ATOM 702 C CA . ARG A 1 89 ? 9.924 -27.861 -12.329 1.00 93.06 89 ARG A CA 1
ATOM 703 C C . ARG A 1 89 ? 9.980 -26.339 -12.434 1.00 93.06 89 ARG A C 1
ATOM 705 O O . ARG A 1 89 ? 10.250 -25.668 -11.443 1.00 93.06 89 ARG A O 1
ATOM 712 N N . SER A 1 90 ? 9.626 -25.822 -13.605 1.00 91.75 90 SER A N 1
ATOM 713 C CA . SER A 1 90 ? 9.371 -24.398 -13.836 1.00 91.75 90 SER A CA 1
ATOM 714 C C . SER A 1 90 ? 7.915 -24.214 -14.247 1.00 91.75 90 SER A C 1
ATOM 716 O O . SER A 1 90 ? 7.389 -25.000 -15.037 1.00 91.75 90 SER A O 1
ATOM 718 N N . VAL A 1 91 ? 7.250 -23.198 -13.697 1.00 91.44 91 VAL A N 1
ATOM 719 C CA . VAL A 1 91 ? 5.856 -22.863 -14.014 1.00 91.44 91 VAL A CA 1
ATOM 720 C C . VAL A 1 91 ? 5.783 -21.366 -14.315 1.00 91.44 91 VAL A C 1
ATOM 722 O O . VAL A 1 91 ? 6.329 -20.586 -13.533 1.00 91.44 91 VAL A O 1
ATOM 725 N N . PRO A 1 92 ? 5.147 -20.942 -15.423 1.00 87.06 92 PRO A N 1
ATOM 726 C CA . PRO A 1 92 ? 4.923 -19.526 -15.675 1.00 87.06 92 PRO A CA 1
ATOM 727 C C . PRO A 1 92 ? 3.925 -18.972 -14.651 1.00 87.06 92 PRO A C 1
ATOM 729 O O . PRO A 1 92 ? 2.860 -19.549 -14.439 1.00 87.06 92 PRO A O 1
ATOM 732 N N . VAL A 1 93 ? 4.266 -17.846 -14.030 1.00 80.38 93 VAL A N 1
ATOM 733 C CA . VAL A 1 93 ? 3.392 -17.109 -13.111 1.00 80.38 93 VAL A CA 1
ATOM 734 C C . VAL A 1 93 ? 3.445 -15.626 -13.459 1.00 80.38 93 VAL A C 1
ATOM 736 O O . VAL A 1 93 ? 4.502 -15.102 -13.814 1.00 80.38 93 VAL A O 1
ATOM 739 N N . VAL A 1 94 ? 2.296 -14.960 -13.381 1.00 77.56 94 VAL A N 1
ATOM 740 C CA . VAL A 1 94 ? 2.190 -13.507 -13.521 1.00 77.56 94 VAL A CA 1
ATOM 741 C C . VAL A 1 94 ? 1.986 -12.929 -12.128 1.00 77.56 94 VAL A C 1
ATOM 743 O O . VAL A 1 94 ? 1.032 -13.289 -11.442 1.00 77.56 94 VAL A O 1
ATOM 746 N N . PHE A 1 95 ? 2.897 -12.054 -11.708 1.00 73.50 95 PHE A N 1
ATOM 747 C CA . PHE A 1 95 ? 2.747 -11.267 -10.488 1.00 73.50 95 PHE A CA 1
ATOM 748 C C . PHE A 1 95 ? 2.228 -9.890 -10.878 1.00 73.50 95 PHE A C 1
ATOM 750 O O . PHE A 1 95 ? 2.993 -9.062 -11.375 1.00 73.50 95 PHE A O 1
ATOM 757 N N . THR A 1 96 ? 0.928 -9.678 -10.707 1.00 73.00 96 THR A N 1
ATOM 758 C CA . THR A 1 96 ? 0.299 -8.384 -10.972 1.00 73.00 96 THR A CA 1
ATOM 759 C C . THR A 1 96 ? 0.640 -7.404 -9.857 1.00 73.00 96 THR A C 1
ATOM 761 O O . THR A 1 96 ? 0.710 -7.785 -8.688 1.00 73.00 96 THR A O 1
ATOM 764 N N . ASP A 1 97 ? 0.849 -6.142 -10.224 1.00 76.94 97 ASP A N 1
ATOM 765 C CA . ASP A 1 97 ? 0.979 -5.074 -9.241 1.00 76.94 97 ASP A CA 1
ATOM 766 C C . ASP A 1 97 ? -0.386 -4.835 -8.579 1.00 76.94 97 ASP A C 1
ATOM 768 O O . ASP A 1 97 ? -1.388 -4.647 -9.266 1.00 76.94 97 ASP A O 1
ATOM 772 N N . THR A 1 98 ? -0.438 -4.802 -7.253 1.00 85.56 98 THR A N 1
ATOM 773 C CA . THR A 1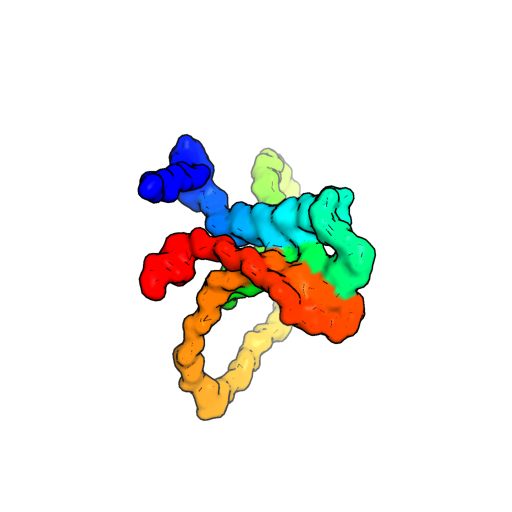 98 ? -1.665 -4.517 -6.499 1.00 85.56 98 THR A CA 1
ATOM 774 C C . THR A 1 98 ? -1.382 -3.400 -5.513 1.00 85.56 98 THR A C 1
ATOM 776 O O . THR A 1 98 ? -0.406 -3.467 -4.771 1.00 85.56 98 THR A O 1
ATOM 779 N N . PHE A 1 99 ? -2.234 -2.379 -5.487 1.00 90.12 99 PHE A N 1
ATOM 780 C CA . PHE A 1 99 ? -2.116 -1.253 -4.565 1.00 90.12 99 PHE A CA 1
ATOM 781 C C . PHE A 1 99 ? -3.441 -1.089 -3.834 1.00 90.12 99 PHE A C 1
ATOM 783 O O . PHE A 1 99 ? -4.396 -0.530 -4.371 1.00 90.12 99 PHE A O 1
ATOM 790 N N . GLU A 1 100 ? -3.500 -1.587 -2.608 1.00 93.75 100 GLU A N 1
ATOM 791 C CA . GLU A 1 100 ? -4.687 -1.517 -1.769 1.00 93.75 100 GLU A CA 1
ATOM 792 C C . GLU A 1 100 ? -4.428 -0.664 -0.527 1.00 93.75 100 GLU A C 1
ATOM 794 O O . GLU A 1 100 ? -3.315 -0.597 -0.012 1.00 93.75 100 GLU A O 1
ATOM 799 N N . VAL A 1 101 ? -5.480 -0.045 -0.007 1.00 97.25 101 VAL A N 1
ATOM 800 C CA . VAL A 1 101 ? -5.548 0.437 1.371 1.00 97.25 101 VAL A CA 1
ATOM 801 C C . VAL A 1 101 ? -6.637 -0.356 2.061 1.00 97.25 101 VAL A C 1
ATOM 803 O O . VAL A 1 101 ? -7.798 -0.287 1.663 1.00 97.25 101 VAL A O 1
ATOM 806 N N . ARG A 1 102 ? -6.272 -1.122 3.082 1.00 97.62 102 ARG A N 1
ATOM 807 C CA . ARG A 1 102 ? -7.188 -1.985 3.826 1.00 97.62 102 ARG A CA 1
ATOM 808 C C . ARG A 1 102 ? -7.531 -1.334 5.147 1.00 97.62 102 ARG A C 1
ATOM 810 O O . ARG A 1 102 ? -6.633 -0.910 5.860 1.00 97.62 102 ARG A O 1
ATOM 817 N N . VAL A 1 103 ? -8.816 -1.289 5.478 1.00 97.88 103 VAL A N 1
ATOM 818 C CA . VAL A 1 103 ? -9.298 -0.896 6.802 1.00 97.88 103 VAL A CA 1
ATOM 819 C C . VAL A 1 103 ? -9.647 -2.156 7.570 1.00 97.88 103 VAL A C 1
ATOM 821 O O . VAL A 1 103 ? -10.471 -2.959 7.121 1.00 97.88 103 VAL A O 1
ATOM 824 N N . GLN A 1 104 ? -9.025 -2.320 8.725 1.00 98.06 104 GLN A N 1
ATOM 825 C CA . GLN A 1 104 ? -9.184 -3.467 9.600 1.00 98.06 104 GLN A CA 1
ATOM 826 C C . GLN A 1 104 ? -9.605 -3.016 10.995 1.00 98.06 104 GLN A C 1
ATOM 828 O O . GLN A 1 104 ? -9.403 -1.864 11.377 1.00 98.06 104 GLN A O 1
ATOM 833 N N . THR A 1 105 ? -10.209 -3.922 11.749 1.00 97.69 105 THR A N 1
ATOM 834 C CA . THR A 1 105 ? -10.379 -3.772 13.196 1.00 97.69 105 THR A CA 1
ATOM 835 C C . THR A 1 105 ? -9.084 -4.136 13.932 1.00 97.69 105 THR A C 1
ATOM 837 O O . THR A 1 105 ? -8.181 -4.731 13.346 1.00 97.69 105 THR A O 1
ATOM 840 N N . GLU A 1 106 ? -8.984 -3.816 15.224 1.00 92.50 106 GLU A N 1
ATOM 841 C CA . GLU A 1 106 ? -7.810 -4.152 16.058 1.00 92.50 106 GLU A CA 1
ATOM 842 C C . GLU A 1 106 ? -7.483 -5.657 16.116 1.00 92.50 106 GLU A C 1
ATOM 844 O O . GLU A 1 106 ? -6.329 -6.031 16.303 1.00 92.50 106 GLU A O 1
ATOM 849 N N . ASP A 1 107 ? -8.472 -6.530 15.910 1.00 94.12 107 ASP A N 1
ATOM 850 C CA . ASP A 1 107 ? -8.312 -7.985 15.781 1.00 94.12 107 ASP A CA 1
ATOM 851 C C . ASP A 1 107 ? -7.999 -8.443 14.338 1.00 94.12 107 ASP A C 1
ATOM 853 O O . ASP A 1 107 ? -8.185 -9.611 13.999 1.00 94.12 107 ASP A O 1
ATOM 857 N N . ALA A 1 108 ? -7.516 -7.530 13.487 1.00 92.00 108 ALA A N 1
ATOM 858 C CA . ALA A 1 108 ? -7.112 -7.756 12.095 1.00 92.00 108 ALA A CA 1
ATOM 859 C C . ALA A 1 108 ? -8.237 -8.246 11.160 1.00 92.00 108 ALA A C 1
ATOM 861 O O . ALA A 1 108 ? -7.984 -8.835 10.103 1.00 92.00 108 ALA A O 1
ATOM 862 N N . ARG A 1 109 ? -9.509 -7.987 11.499 1.00 96.88 109 ARG A N 1
ATOM 863 C CA . ARG A 1 109 ? -10.630 -8.296 10.603 1.00 96.88 109 ARG A CA 1
ATOM 864 C C . ARG A 1 109 ? -10.758 -7.212 9.538 1.00 96.88 109 ARG A C 1
ATOM 866 O O . ARG A 1 109 ? -11.063 -6.065 9.854 1.00 96.88 109 ARG A O 1
ATOM 873 N N . LEU A 1 110 ? -10.609 -7.580 8.265 1.00 97.31 110 LEU A N 1
ATOM 874 C CA . LEU A 1 110 ? -10.853 -6.677 7.136 1.00 97.31 110 LEU A CA 1
ATOM 875 C C . LEU A 1 110 ? -12.323 -6.234 7.096 1.00 97.31 110 LEU A C 1
ATOM 877 O O . LEU A 1 110 ? -13.227 -7.069 7.052 1.00 97.31 110 LEU A O 1
ATOM 881 N N . VAL A 1 111 ? -12.556 -4.922 7.088 1.00 97.62 111 VAL A N 1
ATOM 882 C CA . VAL A 1 111 ? -13.902 -4.323 7.051 1.00 97.62 111 VAL A CA 1
ATOM 883 C C . VAL A 1 111 ? -14.136 -3.420 5.842 1.00 97.62 111 VAL A C 1
ATOM 885 O O . VAL A 1 111 ? -15.288 -3.209 5.471 1.00 97.62 111 VAL A O 1
ATOM 888 N N . ALA A 1 112 ? -13.078 -2.910 5.207 1.00 97.19 112 ALA A N 1
ATOM 889 C CA . ALA A 1 112 ? -13.159 -2.191 3.937 1.00 97.19 112 ALA A CA 1
ATOM 890 C C . ALA A 1 112 ? -11.815 -2.216 3.195 1.00 97.19 112 ALA A C 1
ATOM 892 O O . ALA A 1 112 ? -10.771 -2.451 3.803 1.00 97.19 112 ALA A O 1
ATOM 893 N N . ALA A 1 113 ? -11.836 -1.930 1.893 1.00 96.69 113 ALA A N 1
ATOM 894 C CA . ALA A 1 113 ? -10.634 -1.735 1.091 1.00 96.69 113 ALA A CA 1
ATOM 895 C C . ALA A 1 113 ? -10.841 -0.643 0.027 1.00 96.69 113 ALA A C 1
ATOM 897 O O . ALA A 1 113 ? -11.954 -0.447 -0.463 1.00 96.69 113 ALA A O 1
ATOM 898 N N . ILE A 1 114 ? -9.761 0.053 -0.324 1.00 95.31 114 ILE A N 1
ATOM 899 C CA . ILE A 1 114 ? -9.660 0.978 -1.457 1.00 95.31 114 ILE A CA 1
ATOM 900 C C . ILE A 1 114 ? -8.578 0.427 -2.381 1.00 95.31 114 ILE A C 1
ATOM 902 O O . ILE A 1 114 ? -7.444 0.270 -1.945 1.00 95.31 114 ILE A O 1
ATOM 906 N N . GLU A 1 115 ? -8.901 0.166 -3.644 1.00 91.81 115 GLU A N 1
ATOM 907 C CA . GLU A 1 115 ? -7.941 -0.325 -4.636 1.00 91.81 115 GLU A CA 1
ATOM 908 C C . GLU A 1 115 ? -7.583 0.783 -5.635 1.00 91.81 115 GLU A C 1
ATOM 910 O O . GLU A 1 115 ? -8.464 1.463 -6.173 1.00 91.81 115 GLU A O 1
ATOM 915 N N . LEU A 1 116 ? -6.286 0.979 -5.884 1.00 88.31 116 LEU A N 1
ATOM 916 C CA . LEU A 1 116 ? -5.790 1.900 -6.903 1.00 88.31 116 LEU A CA 1
ATOM 917 C C . LEU A 1 116 ? -5.528 1.130 -8.199 1.00 88.31 116 LEU A C 1
ATOM 919 O O . LEU A 1 116 ? -4.594 0.334 -8.299 1.00 88.31 116 LEU A O 1
ATOM 923 N N . ILE A 1 117 ? -6.341 1.406 -9.216 1.00 81.56 117 ILE A N 1
ATOM 924 C CA . ILE A 1 117 ? -6.226 0.758 -10.523 1.00 81.56 117 ILE A CA 1
ATOM 925 C C . ILE A 1 117 ? -5.103 1.406 -11.335 1.00 81.56 117 ILE A C 1
ATOM 927 O O . ILE A 1 117 ? -5.140 2.603 -11.629 1.00 81.56 117 ILE A O 1
ATOM 931 N N . SER A 1 118 ? -4.123 0.599 -11.742 1.00 70.00 118 SER A N 1
ATOM 932 C CA . SER A 1 118 ? -3.081 0.995 -12.692 1.00 70.00 118 SER A CA 1
ATOM 933 C C . SER A 1 118 ? -3.404 0.543 -14.121 1.00 70.00 118 SER A C 1
ATOM 935 O O . SER A 1 118 ? -4.254 -0.329 -14.302 1.00 70.00 118 SER A O 1
ATOM 937 N N . PRO A 1 119 ? -2.722 1.075 -15.156 1.00 69.62 119 PRO A N 1
ATOM 938 C CA . PRO A 1 119 ? -2.839 0.541 -16.513 1.00 69.62 119 PRO A CA 1
ATOM 939 C C . PRO A 1 119 ? -2.563 -0.968 -16.602 1.00 69.62 119 PRO A C 1
ATOM 941 O O . PRO A 1 119 ? -3.181 -1.634 -17.417 1.00 69.62 119 PRO A O 1
ATOM 944 N N . ALA A 1 120 ? -1.694 -1.518 -15.745 1.00 64.06 120 ALA A N 1
ATOM 945 C CA . ALA A 1 120 ? -1.428 -2.958 -15.688 1.00 64.06 120 ALA A CA 1
ATOM 946 C C . ALA A 1 120 ? -2.562 -3.769 -15.027 1.00 64.06 120 ALA A C 1
ATOM 948 O O . ALA A 1 120 ? -2.615 -4.980 -15.197 1.00 64.06 120 ALA A O 1
ATOM 949 N N . ASN A 1 121 ? -3.458 -3.109 -14.286 1.00 58.00 121 ASN A N 1
ATOM 950 C CA . ASN A 1 121 ? -4.666 -3.693 -13.685 1.00 58.00 121 ASN A CA 1
ATOM 951 C C . ASN A 1 121 ? -5.913 -3.452 -14.547 1.00 58.00 121 ASN A C 1
ATOM 953 O O . ASN A 1 121 ? -7.013 -3.852 -14.173 1.00 58.00 121 ASN A O 1
ATOM 957 N N . LYS A 1 122 ? -5.762 -2.725 -15.656 1.00 57.56 122 LYS A N 1
ATOM 958 C CA . LYS A 1 122 ? -6.840 -2.349 -16.557 1.00 57.56 122 LYS A CA 1
ATOM 959 C C . LYS A 1 122 ? -6.708 -3.179 -17.828 1.00 57.56 122 LYS A C 1
ATOM 961 O O . LYS A 1 122 ? -6.307 -2.614 -18.831 1.00 57.56 122 LYS A O 1
ATOM 966 N N . ASP A 1 123 ? -6.969 -4.482 -17.725 1.00 53.03 123 ASP A N 1
ATOM 967 C CA . ASP A 1 123 ? -7.378 -5.420 -18.790 1.00 53.03 123 ASP A CA 1
ATOM 968 C C . ASP A 1 123 ? -7.578 -6.828 -18.198 1.00 53.03 123 ASP A C 1
ATOM 970 O O . ASP A 1 123 ? -6.636 -7.350 -17.556 1.00 53.03 123 ASP A O 1
#

Secondary structure (DSSP, 8-state):
-----S--TTTTTTS-HHHHHHHHHHHHHHHIIIIIPPTTEEEEEEEE--TT-----------PPP---------PPPPP---PPPPS---------EEEEEEEETT--EEEEEE---GGG--

Foldseek 3Di:
DPPPPPQDPPNPPVDDPLVVLQVVLQVVQVCCVPPPDDPQKGKDKDKDDPPPPDPDPPPPCPPDPDDDDPDDDDPDDDDDDDDDDDDPDDDDDDDQIWIKIFMAGPVRHTDDMDTDDDPSNVD

Sequence (123 aa):
MPLLDHFRPPLYPRHQWTSFHSNWATRIADALNRRWLPPGFLAEEYTTSGARLEIDVATFDERSGGGERNGPATTTMQAPAWSPPVPARSVPVVFTDTFEVRVQTEDARLVAAIELISPANKD

Radius of gyration: 22.84 Å; chains: 1; bounding box: 65×46×38 Å

pLDDT: mean 76.89, std 18.96, range [40.38, 98.12]